Protein AF-A0A1V4GQB2-F1 (afdb_monomer)

Radius of gyration: 19.6 Å; Cα contacts (8 Å, |Δi|>4): 170; chains: 1; bounding box: 34×58×45 Å

Structure (mmCIF, N/CA/C/O backbone):
data_AF-A0A1V4GQB2-F1
#
_entry.id   AF-A0A1V4GQB2-F1
#
loop_
_atom_site.group_PDB
_atom_site.id
_atom_site.type_symbol
_atom_site.label_atom_id
_atom_site.label_alt_id
_atom_site.label_comp_id
_atom_site.label_asym_id
_atom_site.label_entity_id
_atom_site.label_seq_id
_atom_site.pdbx_PDB_ins_code
_atom_site.Cartn_x
_atom_site.Cartn_y
_atom_site.Cartn_z
_atom_site.occupancy
_atom_site.B_iso_or_equiv
_atom_site.auth_seq_id
_atom_site.auth_comp_id
_atom_site.auth_asym_id
_atom_site.auth_atom_id
_atom_site.pdbx_PDB_model_num
ATOM 1 N N . MET A 1 1 ? 8.435 47.657 13.147 1.00 43.53 1 MET A N 1
ATOM 2 C CA . MET A 1 1 ? 8.747 46.385 13.844 1.00 43.53 1 MET A CA 1
ATOM 3 C C . MET A 1 1 ? 7.958 45.162 13.331 1.00 43.53 1 MET A C 1
ATOM 5 O O . MET A 1 1 ? 8.029 44.121 13.961 1.00 43.53 1 MET A O 1
ATOM 9 N N . LEU A 1 2 ? 7.296 45.207 12.161 1.00 35.78 2 LEU A N 1
ATOM 10 C CA . LEU A 1 2 ? 6.471 44.086 11.660 1.00 35.78 2 LEU A CA 1
ATOM 11 C C . LEU A 1 2 ? 7.237 43.000 10.863 1.00 35.78 2 LEU A C 1
ATOM 13 O O . LEU A 1 2 ? 6.749 41.889 10.704 1.00 35.78 2 LEU A O 1
ATOM 17 N N . LYS A 1 3 ? 8.445 43.294 10.356 1.00 38.69 3 LYS A N 1
ATOM 18 C CA . LYS A 1 3 ? 9.164 42.398 9.423 1.00 38.69 3 LYS A CA 1
ATOM 19 C C . LYS A 1 3 ? 9.862 41.196 10.076 1.00 38.69 3 LYS A C 1
ATOM 21 O O . LYS A 1 3 ? 10.126 40.220 9.389 1.00 38.69 3 LYS A O 1
ATOM 26 N N . LYS A 1 4 ? 10.155 41.238 11.383 1.00 40.31 4 LYS A N 1
ATOM 27 C CA . LYS A 1 4 ? 10.858 40.136 12.072 1.00 40.31 4 LYS A CA 1
ATOM 28 C C . LYS A 1 4 ? 9.946 38.962 12.448 1.00 40.31 4 LYS A C 1
ATOM 30 O O . LYS A 1 4 ? 10.443 37.851 12.549 1.00 40.31 4 LYS A O 1
ATOM 35 N N . VAL A 1 5 ? 8.637 39.181 12.599 1.00 45.09 5 VAL A N 1
ATOM 36 C CA . VAL A 1 5 ? 7.693 38.115 12.987 1.00 45.09 5 VAL A CA 1
ATOM 37 C C . VAL A 1 5 ? 7.394 37.173 11.814 1.00 45.09 5 VAL A C 1
ATOM 39 O O . VAL A 1 5 ? 7.344 35.963 12.004 1.00 45.09 5 VAL A O 1
ATOM 42 N N . MET A 1 6 ? 7.300 37.687 10.580 1.00 42.22 6 MET A N 1
ATOM 43 C CA . MET A 1 6 ? 7.049 36.828 9.411 1.00 42.22 6 MET A CA 1
ATOM 44 C C . MET A 1 6 ? 8.233 35.922 9.046 1.00 42.22 6 MET A C 1
ATOM 46 O O . MET A 1 6 ? 8.019 34.835 8.526 1.00 42.22 6 MET A O 1
ATOM 50 N N . ALA A 1 7 ? 9.468 36.319 9.370 1.00 44.16 7 ALA A N 1
ATOM 51 C CA . ALA A 1 7 ? 10.657 35.517 9.072 1.00 44.16 7 ALA A CA 1
ATOM 52 C C . ALA A 1 7 ? 10.785 34.257 9.951 1.00 44.16 7 ALA A C 1
ATOM 54 O O . ALA A 1 7 ? 11.453 33.302 9.563 1.00 44.16 7 ALA A O 1
ATOM 55 N N . VAL A 1 8 ? 10.142 34.232 11.125 1.00 42.91 8 VAL A N 1
ATOM 56 C CA . VAL A 1 8 ? 10.174 33.062 12.017 1.00 42.91 8 VAL A CA 1
ATOM 57 C C . VAL A 1 8 ? 9.231 31.963 11.514 1.00 42.91 8 VAL A C 1
ATOM 59 O O . VAL A 1 8 ? 9.573 30.787 11.613 1.00 42.91 8 VAL A O 1
ATOM 62 N N . MET A 1 9 ? 8.113 32.325 10.871 1.00 43.38 9 MET A N 1
ATOM 63 C CA . MET A 1 9 ? 7.139 31.361 10.329 1.00 43.38 9 MET A CA 1
ATOM 64 C C . MET A 1 9 ? 7.624 30.599 9.084 1.00 43.38 9 MET A C 1
ATOM 66 O O . MET A 1 9 ? 7.002 29.615 8.701 1.00 43.38 9 MET A O 1
ATOM 70 N N . THR A 1 10 ? 8.729 31.013 8.458 1.00 43.78 10 THR A N 1
ATOM 71 C CA . THR A 1 10 ? 9.266 30.378 7.239 1.00 43.78 10 THR A CA 1
ATOM 72 C C . THR A 1 10 ? 10.503 29.519 7.490 1.00 43.78 10 THR A C 1
ATOM 74 O O . THR A 1 10 ? 11.128 29.048 6.543 1.00 43.78 10 THR A O 1
ATOM 77 N N . THR A 1 11 ? 10.895 29.315 8.750 1.00 43.78 11 THR A N 1
ATOM 78 C CA . THR A 1 11 ? 11.954 28.352 9.072 1.00 43.78 11 THR A CA 1
ATOM 79 C C . THR A 1 11 ? 11.366 26.935 9.122 1.00 43.78 11 THR A C 1
ATOM 81 O O . THR A 1 11 ? 10.282 26.758 9.677 1.00 43.78 11 THR A O 1
ATOM 84 N N . PRO A 1 12 ? 12.051 25.902 8.592 1.00 48.00 12 PRO A N 1
ATOM 85 C CA . PRO A 1 12 ? 11.554 24.517 8.607 1.00 48.00 12 PRO A CA 1
ATOM 86 C C . PRO A 1 12 ? 11.191 24.011 10.012 1.00 48.00 12 PRO A C 1
ATOM 88 O O . PRO A 1 12 ? 10.303 23.181 10.174 1.00 48.00 12 PRO A O 1
ATOM 91 N N . ILE A 1 13 ? 11.842 24.572 11.035 1.00 46.25 13 ILE A N 1
ATOM 92 C CA . ILE A 1 13 ? 11.607 24.279 12.451 1.00 46.25 13 ILE A CA 1
ATOM 93 C C . ILE A 1 13 ? 10.208 24.749 12.890 1.00 46.25 13 ILE A C 1
ATOM 95 O O . ILE A 1 13 ? 9.542 24.054 13.651 1.00 46.25 13 ILE A O 1
ATOM 99 N N . ALA A 1 14 ? 9.716 25.879 12.367 1.00 44.22 14 ALA A N 1
ATOM 100 C CA . ALA A 1 14 ? 8.366 26.364 12.648 1.00 44.22 14 ALA A CA 1
ATOM 101 C C . ALA A 1 14 ? 7.285 25.547 11.917 1.00 44.22 14 ALA A C 1
ATOM 103 O O . ALA A 1 14 ? 6.220 25.326 12.480 1.00 44.22 14 ALA A O 1
ATOM 104 N N . LEU A 1 15 ? 7.559 25.033 10.711 1.00 45.44 15 LEU A N 1
ATOM 105 C CA . LEU A 1 15 ? 6.651 24.107 10.013 1.00 45.44 15 LEU A CA 1
ATOM 106 C C . LEU A 1 15 ? 6.540 22.750 10.729 1.00 45.44 15 LEU A C 1
ATOM 108 O O . LEU A 1 15 ? 5.438 22.215 10.841 1.00 45.44 15 LEU A O 1
ATOM 112 N N . GLY A 1 16 ? 7.648 22.234 11.273 1.00 44.25 16 GLY A N 1
ATOM 113 C CA . GLY A 1 16 ? 7.641 21.037 12.122 1.00 44.25 16 GLY A CA 1
ATOM 114 C C . GLY A 1 16 ? 6.899 21.251 13.447 1.00 44.25 16 GLY A C 1
ATOM 115 O O . GLY A 1 16 ? 6.080 20.426 13.837 1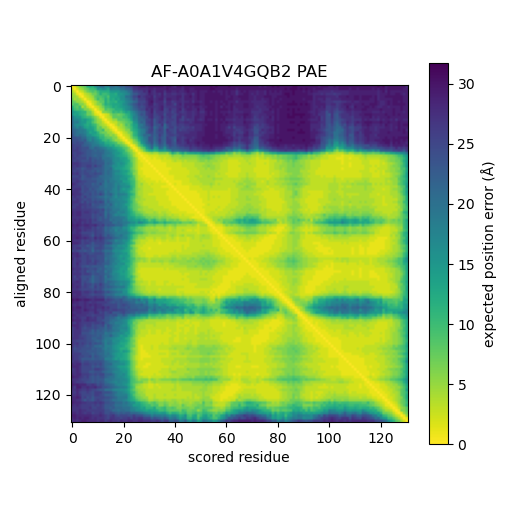.00 44.25 16 GLY A O 1
ATOM 116 N N . ALA A 1 17 ? 7.096 22.403 14.098 1.00 42.97 17 ALA A N 1
ATOM 117 C CA . ALA A 1 17 ? 6.392 22.743 15.337 1.00 42.97 17 ALA A CA 1
ATOM 118 C C . ALA A 1 17 ? 4.890 23.018 15.125 1.00 42.97 17 ALA A C 1
ATOM 120 O O . ALA A 1 17 ? 4.078 22.739 16.005 1.00 42.97 17 ALA A O 1
ATOM 121 N N . ILE A 1 18 ? 4.486 23.519 13.951 1.00 43.94 18 ILE A N 1
ATOM 122 C CA . ILE A 1 18 ? 3.066 23.630 13.595 1.00 43.94 18 ILE A CA 1
ATOM 123 C C . ILE A 1 18 ? 2.451 22.230 13.471 1.00 43.94 18 ILE A C 1
ATOM 125 O O . ILE A 1 18 ? 1.361 22.021 13.993 1.00 43.94 18 ILE A O 1
ATOM 129 N N . GLN A 1 19 ? 3.145 21.238 12.900 1.00 43.84 19 GLN A N 1
ATOM 130 C CA . GLN A 1 19 ? 2.629 19.861 12.892 1.00 43.84 19 GLN A CA 1
ATOM 131 C C . GLN A 1 19 ? 2.392 19.307 14.308 1.00 43.84 19 GLN A C 1
ATOM 133 O O . GLN A 1 19 ? 1.410 18.595 14.499 1.00 43.84 19 GLN A O 1
ATOM 138 N N . GLU A 1 20 ? 3.205 19.687 15.302 1.00 43.12 20 GLU A N 1
ATOM 139 C CA . GLU A 1 20 ? 3.037 19.270 16.705 1.00 43.12 20 GLU A CA 1
ATOM 140 C C . GLU A 1 20 ? 1.890 19.986 17.451 1.00 43.12 20 GLU A C 1
ATOM 142 O O . GLU A 1 20 ? 1.229 19.382 18.295 1.00 43.12 20 GLU A O 1
ATOM 147 N N . ILE A 1 21 ? 1.564 21.236 17.106 1.00 43.78 21 ILE A N 1
ATOM 148 C CA . ILE A 1 21 ? 0.442 21.980 17.722 1.00 43.78 21 ILE A CA 1
ATOM 149 C C . ILE A 1 21 ? -0.923 21.555 17.132 1.00 43.78 21 ILE A C 1
ATOM 151 O O . ILE A 1 21 ? -1.963 21.722 17.771 1.00 43.78 21 ILE A O 1
ATOM 155 N N . PHE A 1 22 ? -0.940 20.935 15.947 1.00 42.44 22 PHE A N 1
ATOM 156 C CA . PHE A 1 22 ? -2.146 20.371 15.326 1.00 42.44 22 PHE A CA 1
ATOM 157 C C . PHE A 1 22 ?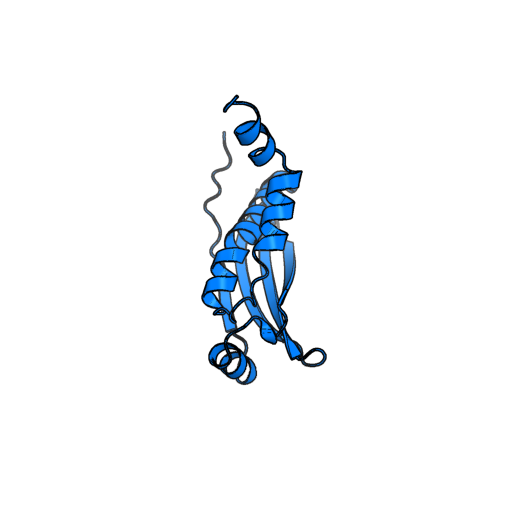 -2.546 18.978 15.858 1.00 42.44 22 PHE A C 1
ATOM 159 O O . PHE A 1 22 ? -3.558 18.441 15.413 1.00 42.44 22 PHE A O 1
ATOM 166 N N . PHE A 1 23 ? -1.845 18.412 16.852 1.00 42.91 23 PHE A N 1
ATOM 167 C CA . PHE A 1 23 ? -2.299 17.230 17.611 1.00 42.91 23 PHE A CA 1
ATOM 168 C C . PHE A 1 23 ? -3.382 17.580 18.654 1.00 42.91 23 PHE A C 1
ATOM 170 O O . PHE A 1 23 ? -3.391 17.065 19.771 1.00 42.91 23 PHE A O 1
ATOM 177 N N . LYS A 1 24 ? -4.349 18.427 18.273 1.00 43.56 24 LYS A N 1
ATOM 178 C CA . LYS A 1 24 ? -5.722 18.258 18.766 1.00 43.56 24 LYS A CA 1
ATOM 179 C C . LYS A 1 24 ? -6.113 16.828 18.417 1.00 43.56 24 LYS A C 1
ATOM 181 O O . LYS A 1 24 ? -5.855 16.432 17.284 1.00 43.56 24 LYS A O 1
ATOM 186 N N . GLU A 1 25 ? -6.650 16.087 19.384 1.00 49.31 25 GLU A N 1
ATOM 187 C CA . GLU A 1 25 ? -7.253 14.755 19.232 1.00 49.31 25 GLU A CA 1
ATOM 188 C C . GLU A 1 25 ? -7.709 14.539 17.785 1.00 49.31 25 GLU A C 1
ATOM 190 O O . GLU A 1 25 ? -8.712 15.111 17.361 1.00 49.31 25 GLU A O 1
ATOM 195 N N . LYS A 1 26 ? -6.888 13.852 16.975 1.00 64.25 26 LYS A N 1
ATOM 196 C CA . LYS A 1 26 ? -7.204 13.683 15.557 1.00 64.25 26 LYS A CA 1
ATOM 197 C C . LYS A 1 26 ? -8.438 12.806 15.524 1.00 64.25 26 LYS A C 1
ATOM 199 O O . LYS A 1 26 ? -8.347 11.629 15.870 1.00 64.25 26 LYS A O 1
ATOM 204 N N . GLU A 1 27 ? -9.573 13.404 15.179 1.00 82.50 27 GLU A N 1
ATOM 205 C CA . GLU A 1 27 ? -10.791 12.649 14.939 1.00 82.50 27 GLU A CA 1
ATOM 206 C C . GLU A 1 27 ? -10.460 11.513 13.963 1.00 82.50 27 GLU A C 1
ATOM 208 O O . GLU A 1 27 ? -9.695 11.733 13.013 1.00 82.50 27 GLU A O 1
ATOM 213 N N . PRO A 1 28 ? -10.965 10.294 14.209 1.00 88.12 28 PRO A N 1
ATOM 214 C CA . PRO A 1 28 ? -10.712 9.182 13.315 1.00 88.12 28 PRO A CA 1
ATOM 215 C C . PRO A 1 28 ? -11.136 9.541 11.889 1.00 88.12 28 PRO A C 1
ATOM 217 O O . PRO A 1 28 ? -12.235 10.050 11.670 1.00 88.12 28 PRO A O 1
ATOM 220 N N . VAL A 1 29 ? -10.262 9.283 10.920 1.00 90.75 29 VAL A N 1
ATOM 221 C CA . VAL A 1 29 ? -10.478 9.629 9.509 1.00 90.75 29 VAL A CA 1
ATOM 222 C C . VAL A 1 29 ? -10.891 8.404 8.703 1.00 90.75 29 VAL A C 1
ATOM 224 O O . VAL A 1 29 ? -10.691 7.266 9.134 1.00 90.75 29 VAL A O 1
ATOM 227 N N . SER A 1 30 ? -11.487 8.619 7.532 1.00 92.06 30 SER A N 1
ATOM 228 C CA . SER A 1 30 ? -11.831 7.506 6.653 1.00 92.06 30 SER A CA 1
ATOM 229 C C . SER A 1 30 ? -10.596 6.893 5.989 1.00 92.06 30 SER A C 1
ATOM 231 O O . SER A 1 30 ? -9.561 7.549 5.824 1.00 92.06 30 SER A O 1
ATOM 233 N N . ILE A 1 31 ? -10.709 5.636 5.558 1.00 89.06 31 ILE A N 1
ATOM 234 C CA . ILE A 1 31 ? -9.681 4.978 4.735 1.00 89.06 31 ILE A CA 1
ATOM 235 C C . ILE A 1 31 ? -9.455 5.748 3.433 1.00 89.06 31 ILE A C 1
ATOM 237 O O . ILE A 1 31 ? -8.311 5.897 3.016 1.00 89.06 31 ILE A O 1
ATOM 241 N N . GLU A 1 32 ? -10.519 6.272 2.822 1.00 89.00 32 GLU A N 1
ATOM 242 C CA . GLU A 1 32 ? -10.428 7.090 1.607 1.00 89.00 32 GLU A CA 1
ATOM 243 C C . GLU A 1 32 ? -9.523 8.307 1.823 1.00 89.00 32 GLU A C 1
ATOM 245 O O . GLU A 1 32 ? -8.584 8.521 1.062 1.00 89.00 32 GLU A O 1
ATOM 250 N N . TYR A 1 33 ? -9.709 9.032 2.932 1.00 88.81 33 TYR A N 1
ATOM 251 C CA . TYR A 1 33 ? -8.844 10.160 3.272 1.00 88.81 33 TYR A CA 1
ATOM 252 C C . TYR A 1 33 ? -7.383 9.727 3.454 1.00 88.81 33 TYR A C 1
ATOM 254 O O . TYR A 1 33 ? -6.459 10.425 3.035 1.00 88.81 33 TYR A O 1
ATOM 262 N N . ILE A 1 34 ? -7.140 8.573 4.078 1.00 88.12 34 ILE A N 1
ATOM 263 C CA . ILE A 1 34 ? -5.779 8.053 4.247 1.00 88.12 34 ILE A CA 1
ATOM 264 C C . ILE A 1 34 ? -5.150 7.717 2.891 1.00 88.12 34 ILE A C 1
ATOM 266 O O . ILE A 1 34 ? -3.983 8.046 2.678 1.00 88.12 34 ILE A O 1
ATOM 270 N N . LEU A 1 35 ? -5.906 7.096 1.984 1.00 87.25 35 LEU A N 1
ATOM 271 C CA . LEU A 1 35 ? -5.447 6.768 0.635 1.00 87.25 35 LEU A CA 1
ATOM 272 C C . LEU A 1 35 ? -5.081 8.022 -0.160 1.00 87.25 35 LEU A C 1
ATOM 274 O O . LEU A 1 35 ? -3.987 8.069 -0.723 1.00 87.25 35 LEU A O 1
ATOM 278 N N . ASP A 1 36 ? -5.913 9.063 -0.114 1.00 87.62 36 ASP A N 1
ATOM 279 C CA . ASP A 1 36 ? -5.630 10.350 -0.764 1.00 87.62 36 ASP A CA 1
ATOM 280 C C . ASP A 1 36 ? -4.311 10.965 -0.272 1.00 87.62 36 ASP A C 1
ATOM 282 O O . ASP A 1 36 ? -3.556 11.560 -1.040 1.00 87.62 36 ASP A O 1
ATOM 286 N N . ASN A 1 37 ? -3.993 10.781 1.012 1.00 86.00 37 ASN A N 1
ATOM 287 C CA . ASN A 1 37 ? -2.756 11.279 1.611 1.00 86.00 37 ASN A CA 1
ATOM 288 C C . ASN A 1 37 ? -1.533 10.384 1.343 1.00 86.00 37 ASN A C 1
ATOM 290 O O . ASN A 1 37 ? -0.408 10.844 1.526 1.00 86.00 37 ASN A O 1
ATOM 294 N N . ILE A 1 38 ? -1.723 9.123 0.943 1.00 85.94 38 ILE A N 1
ATOM 295 C CA . ILE A 1 38 ? -0.637 8.189 0.598 1.00 85.94 38 ILE A CA 1
ATOM 296 C C . ILE A 1 38 ? -0.337 8.213 -0.905 1.00 85.94 38 ILE A C 1
ATOM 298 O O . ILE A 1 38 ? 0.807 7.974 -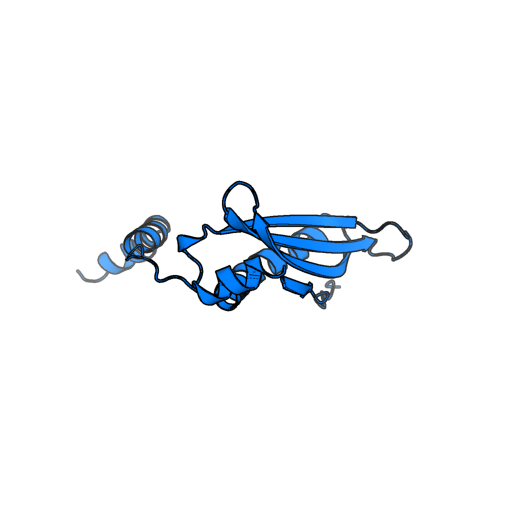1.287 1.00 85.94 38 ILE A O 1
ATOM 302 N N . SER A 1 39 ? -1.309 8.544 -1.760 1.00 83.94 39 SER A N 1
ATOM 303 C CA . SER A 1 39 ? -1.122 8.586 -3.220 1.00 83.94 39 SER A CA 1
ATOM 304 C C . SER A 1 39 ? 0.141 9.347 -3.662 1.00 83.94 39 SER A C 1
ATOM 306 O O . SER A 1 39 ? 0.889 8.798 -4.470 1.00 83.94 39 SER A O 1
ATOM 308 N N . PRO A 1 40 ? 0.478 10.534 -3.108 1.00 85.88 40 PRO A N 1
ATOM 309 C CA . PRO A 1 40 ? 1.703 11.239 -3.492 1.00 85.88 40 PRO A CA 1
ATOM 310 C C . PRO A 1 40 ? 2.998 10.496 -3.123 1.00 85.88 40 PRO A C 1
ATOM 312 O O . PRO A 1 40 ? 3.999 10.618 -3.831 1.00 85.88 40 PRO A O 1
ATOM 315 N N . ASP A 1 41 ? 2.997 9.734 -2.023 1.00 86.50 41 ASP A N 1
ATOM 316 C CA . ASP A 1 41 ? 4.144 8.916 -1.609 1.00 86.50 41 ASP A CA 1
ATOM 317 C C . ASP A 1 41 ? 4.354 7.753 -2.594 1.00 86.50 41 ASP A C 1
ATOM 319 O O . ASP A 1 41 ? 5.489 7.482 -2.995 1.00 86.50 41 ASP A O 1
ATOM 323 N N . ILE A 1 42 ? 3.258 7.122 -3.036 1.00 86.50 42 ILE A N 1
ATOM 324 C CA . ILE A 1 42 ? 3.269 6.055 -4.048 1.00 86.50 42 ILE A CA 1
ATOM 325 C C . ILE A 1 42 ? 3.785 6.598 -5.386 1.00 86.50 42 ILE A C 1
ATOM 327 O O . ILE A 1 42 ? 4.712 6.031 -5.967 1.00 86.50 42 ILE A O 1
ATOM 331 N N . ASP A 1 43 ? 3.243 7.724 -5.857 1.00 86.25 43 ASP A N 1
ATOM 332 C CA . ASP A 1 43 ? 3.660 8.353 -7.117 1.00 86.25 43 ASP A CA 1
ATOM 333 C C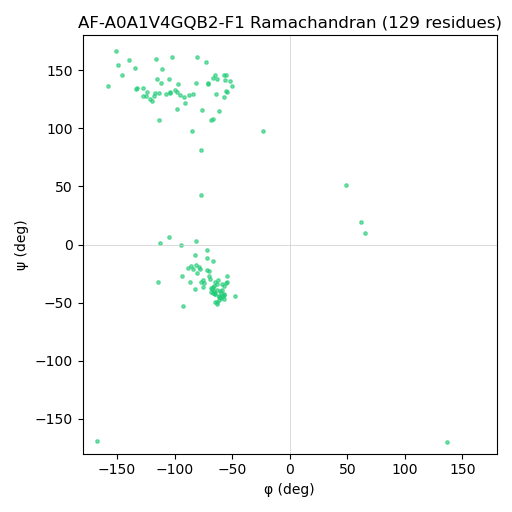 . ASP A 1 43 ? 5.157 8.677 -7.113 1.00 86.25 43 ASP A C 1
ATOM 335 O O . ASP A 1 43 ? 5.877 8.403 -8.079 1.00 86.25 43 ASP A O 1
ATOM 339 N N . LYS A 1 44 ? 5.653 9.215 -5.994 1.00 87.31 44 LYS A N 1
ATOM 340 C CA . LYS A 1 44 ? 7.074 9.507 -5.816 1.00 87.31 44 LYS A CA 1
ATOM 341 C C . LYS A 1 44 ? 7.929 8.244 -5.899 1.00 87.31 44 LYS A C 1
ATOM 343 O O . LYS A 1 44 ? 8.967 8.269 -6.557 1.00 87.31 44 LYS A O 1
ATOM 348 N N . GLU A 1 45 ? 7.518 7.149 -5.264 1.00 87.69 45 GLU A N 1
ATOM 349 C CA . GLU A 1 45 ? 8.242 5.873 -5.305 1.00 87.69 45 GLU A CA 1
ATOM 350 C C . GLU A 1 45 ? 8.315 5.296 -6.729 1.00 87.69 45 GLU A C 1
ATOM 352 O O . GLU A 1 45 ? 9.371 4.807 -7.153 1.00 87.69 45 GLU A O 1
ATOM 357 N N . ILE A 1 46 ? 7.229 5.417 -7.499 1.00 86.69 46 ILE A N 1
ATOM 358 C CA . ILE A 1 46 ? 7.186 5.005 -8.907 1.00 86.69 46 ILE A CA 1
ATOM 359 C C . ILE A 1 46 ? 8.165 5.845 -9.735 1.00 86.69 46 ILE A C 1
ATOM 361 O O . ILE A 1 46 ? 9.009 5.284 -10.437 1.00 86.69 46 ILE A O 1
ATOM 365 N N . ILE A 1 47 ? 8.099 7.175 -9.633 1.00 87.25 47 ILE A N 1
ATOM 366 C CA . ILE A 1 47 ? 8.967 8.099 -10.385 1.00 87.25 47 ILE A CA 1
ATOM 367 C C . ILE A 1 47 ? 10.445 7.867 -10.046 1.00 87.25 47 ILE A C 1
ATOM 369 O O . ILE A 1 47 ? 11.288 7.779 -10.947 1.00 87.25 47 ILE A O 1
ATOM 373 N N . ASP A 1 48 ? 10.763 7.720 -8.759 1.00 87.00 48 ASP A N 1
ATOM 374 C CA . ASP A 1 48 ? 12.116 7.435 -8.285 1.00 87.00 48 ASP A CA 1
ATOM 375 C C . ASP A 1 48 ? 12.638 6.117 -8.859 1.00 87.00 48 ASP A C 1
ATOM 377 O O . ASP A 1 48 ? 13.801 6.028 -9.262 1.00 87.00 48 ASP A O 1
ATOM 381 N N . THR A 1 49 ? 11.789 5.092 -8.906 1.00 86.56 49 THR A N 1
ATOM 382 C CA . THR A 1 49 ? 12.151 3.784 -9.455 1.00 86.56 49 THR A CA 1
ATOM 383 C C . THR A 1 49 ? 12.441 3.869 -10.944 1.00 86.56 49 THR A C 1
ATOM 385 O O . THR A 1 49 ? 13.488 3.393 -11.389 1.00 86.56 49 THR A O 1
ATOM 388 N N . VAL A 1 50 ? 11.539 4.487 -11.706 1.00 85.31 50 VAL A N 1
ATOM 389 C CA . VAL A 1 50 ? 11.678 4.653 -13.157 1.00 85.31 50 VAL A CA 1
ATOM 390 C C . VAL A 1 50 ? 12.966 5.403 -13.491 1.00 85.31 50 VAL A C 1
ATOM 392 O O . VAL A 1 50 ? 13.725 4.963 -14.354 1.00 85.31 50 VAL A O 1
ATOM 395 N N . SER A 1 51 ? 13.257 6.474 -12.749 1.00 82.44 51 SER A N 1
ATOM 396 C CA . SER A 1 51 ? 14.443 7.312 -12.957 1.00 82.44 51 SER A CA 1
ATOM 397 C C . SER A 1 51 ? 15.752 6.599 -12.608 1.00 82.44 51 SER A C 1
ATOM 399 O O . SER A 1 51 ? 16.760 6.804 -13.277 1.00 82.44 51 SER A O 1
ATOM 401 N N . LYS A 1 52 ? 15.764 5.766 -11.559 1.00 84.81 52 LYS A N 1
ATOM 402 C CA . LYS A 1 52 ? 16.988 5.105 -11.067 1.00 84.81 52 LYS A CA 1
ATOM 403 C C . LYS A 1 52 ? 17.304 3.794 -11.780 1.00 84.81 52 LYS A C 1
ATOM 405 O O . LYS A 1 52 ? 18.472 3.423 -11.852 1.00 84.81 52 LYS A O 1
ATOM 410 N N . LYS A 1 53 ? 16.282 3.056 -12.221 1.00 80.19 53 LYS A N 1
ATOM 411 C CA . LYS A 1 53 ? 16.431 1.670 -12.694 1.00 80.19 53 LYS A CA 1
ATOM 412 C C . LYS A 1 53 ? 16.166 1.482 -14.187 1.00 80.19 53 LYS A C 1
ATOM 414 O O . LYS A 1 53 ? 16.243 0.351 -14.646 1.00 80.19 53 LYS A O 1
ATOM 419 N N . GLU A 1 54 ? 15.850 2.552 -14.923 1.00 79.12 54 GLU A N 1
ATOM 420 C CA . GLU A 1 54 ? 15.453 2.486 -16.338 1.00 79.12 54 GLU A CA 1
ATOM 421 C C . GLU A 1 54 ? 14.371 1.422 -16.585 1.00 79.12 54 GLU A C 1
ATOM 423 O O . GLU A 1 54 ? 14.496 0.549 -17.441 1.00 79.12 54 GLU A O 1
ATOM 428 N N . LEU A 1 55 ? 13.298 1.472 -15.799 1.00 85.62 55 LEU A N 1
ATOM 429 C CA . LEU A 1 55 ? 12.182 0.538 -15.916 1.00 85.62 55 LEU A CA 1
ATOM 430 C C . LEU A 1 55 ? 10.935 1.254 -16.430 1.00 85.62 55 LEU A C 1
ATOM 432 O O . LEU A 1 55 ? 10.728 2.435 -16.163 1.00 85.62 55 LEU A O 1
ATOM 436 N N . ASN A 1 56 ? 10.075 0.523 -17.131 1.00 86.44 56 ASN A N 1
ATOM 437 C CA . ASN A 1 56 ? 8.746 0.990 -17.497 1.00 86.44 56 ASN A CA 1
ATOM 438 C C . ASN A 1 56 ? 7.720 0.495 -16.469 1.00 86.44 56 ASN A C 1
ATOM 440 O O . ASN A 1 56 ? 7.670 -0.713 -16.206 1.00 86.44 56 ASN A O 1
ATOM 444 N N . PRO A 1 57 ? 6.882 1.389 -15.920 1.00 88.69 57 PRO A N 1
ATOM 445 C CA . PRO A 1 57 ? 5.791 0.995 -15.041 1.00 88.69 57 PRO A CA 1
ATOM 446 C C . PRO A 1 57 ? 4.748 0.161 -15.807 1.00 88.69 57 PRO A C 1
ATOM 448 O O . PRO A 1 57 ? 4.532 0.358 -17.005 1.00 88.69 57 PRO A O 1
ATOM 451 N N . ILE A 1 58 ? 4.138 -0.811 -15.126 1.00 89.25 58 ILE A N 1
ATOM 452 C CA . ILE A 1 58 ? 3.059 -1.664 -15.662 1.00 89.25 58 ILE A CA 1
ATOM 453 C C . ILE A 1 58 ? 1.748 -1.402 -14.914 1.00 89.25 58 ILE A C 1
ATOM 455 O O . ILE A 1 58 ? 0.672 -1.462 -15.505 1.00 89.25 58 ILE A O 1
ATOM 459 N N . GLY A 1 59 ? 1.843 -1.075 -13.628 1.00 89.62 59 GLY A N 1
ATOM 460 C CA . GLY A 1 59 ? 0.714 -0.890 -12.727 1.00 89.62 59 GLY A CA 1
ATOM 461 C C . GLY A 1 59 ? 1.000 -1.555 -11.390 1.00 89.62 59 GLY A C 1
ATOM 462 O O . GLY A 1 59 ? 2.119 -1.999 -11.132 1.00 89.62 59 GLY A O 1
ATOM 463 N N . GLY A 1 60 ? -0.015 -1.637 -10.548 1.00 92.69 60 GLY A N 1
ATOM 464 C CA . GLY A 1 60 ? 0.135 -2.143 -9.196 1.00 92.69 60 GLY A CA 1
ATOM 465 C C . GLY A 1 60 ? -1.191 -2.423 -8.521 1.00 92.69 60 GLY A C 1
ATOM 466 O O . GLY A 1 60 ? -2.253 -2.391 -9.146 1.00 92.69 60 GLY A O 1
ATOM 467 N N . GLU A 1 61 ? -1.118 -2.663 -7.226 1.00 94.88 61 GLU A N 1
ATOM 468 C CA . GLU A 1 61 ? -2.268 -2.852 -6.356 1.00 94.88 61 GLU A CA 1
ATOM 469 C C . GLU A 1 61 ? -1.980 -2.283 -4.968 1.00 94.88 61 GLU A C 1
ATOM 471 O O . GLU A 1 61 ? -0.847 -2.324 -4.493 1.00 94.88 61 GLU A O 1
ATOM 476 N N . ILE A 1 62 ? -3.017 -1.750 -4.330 1.00 94.75 62 ILE A N 1
ATOM 477 C CA . ILE A 1 62 ? -3.040 -1.397 -2.913 1.00 94.75 62 ILE A CA 1
ATOM 478 C C . ILE A 1 62 ? -3.928 -2.416 -2.215 1.00 94.75 62 ILE A C 1
ATOM 480 O O . ILE A 1 62 ? -5.068 -2.630 -2.631 1.00 94.75 62 ILE A O 1
ATOM 484 N N . ILE A 1 63 ? -3.424 -3.003 -1.139 1.00 95.81 63 ILE A N 1
ATOM 485 C CA . ILE A 1 63 ? -4.126 -3.959 -0.291 1.00 95.81 63 ILE A CA 1
ATOM 486 C C . ILE A 1 63 ? -4.232 -3.344 1.101 1.00 95.81 63 ILE A C 1
ATOM 488 O O . ILE A 1 63 ? -3.235 -2.926 1.689 1.00 95.81 63 ILE A O 1
ATOM 492 N N . ILE A 1 64 ? -5.446 -3.298 1.641 1.00 95.94 64 ILE A N 1
ATOM 493 C CA . ILE A 1 64 ? -5.720 -2.763 2.973 1.00 95.94 64 ILE A CA 1
ATOM 494 C C . ILE A 1 64 ? -6.357 -3.849 3.818 1.00 95.94 64 ILE A C 1
ATOM 496 O O . ILE A 1 64 ? -7.383 -4.422 3.442 1.00 95.94 64 ILE A O 1
ATOM 500 N N . TYR A 1 65 ? -5.767 -4.125 4.973 1.00 96.00 65 TYR A N 1
ATOM 501 C CA . TYR A 1 65 ? -6.240 -5.165 5.877 1.00 96.00 65 TYR A CA 1
ATOM 502 C C . TYR A 1 65 ? -5.911 -4.836 7.331 1.00 96.00 65 TYR A C 1
ATOM 504 O O . TYR A 1 65 ? -5.118 -3.946 7.623 1.00 96.00 65 TYR A O 1
ATOM 512 N N . ILE A 1 66 ? -6.531 -5.562 8.259 1.00 96.69 66 ILE A N 1
ATOM 513 C CA . ILE A 1 66 ? -6.205 -5.469 9.684 1.00 96.69 66 ILE A CA 1
ATOM 514 C C . ILE A 1 66 ? -5.140 -6.506 10.015 1.00 96.69 66 ILE A C 1
ATOM 516 O O . ILE A 1 66 ? -5.326 -7.698 9.757 1.00 96.69 66 ILE A O 1
ATOM 520 N N . ASP A 1 67 ? -4.044 -6.065 10.624 1.00 95.62 67 ASP A N 1
ATOM 521 C CA . ASP A 1 67 ? -3.043 -6.971 11.162 1.00 95.62 67 ASP A CA 1
ATOM 522 C C . ASP A 1 67 ? -3.639 -7.804 12.303 1.00 95.62 67 ASP A C 1
ATOM 524 O O . ASP A 1 67 ? -4.251 -7.301 13.251 1.00 95.62 67 ASP A O 1
ATOM 528 N N . ASN A 1 68 ? -3.454 -9.119 12.228 1.00 92.50 68 ASN A N 1
ATOM 529 C CA . ASN A 1 68 ? -4.066 -10.030 13.187 1.00 92.50 68 ASN A CA 1
ATOM 530 C C . ASN A 1 68 ? -3.455 -9.932 14.590 1.00 92.50 68 ASN A C 1
ATOM 532 O O . ASN A 1 68 ? -4.137 -10.303 15.553 1.00 92.50 68 ASN A O 1
ATOM 536 N N . HIS A 1 69 ? -2.223 -9.444 14.723 1.00 93.56 69 HIS A N 1
ATOM 537 C CA . HIS A 1 69 ? -1.510 -9.345 15.991 1.00 93.56 69 HIS A CA 1
ATOM 538 C C . HIS A 1 69 ? -1.720 -7.985 16.648 1.00 93.56 69 HIS A C 1
ATOM 540 O O . HIS A 1 69 ? -2.143 -7.935 17.802 1.00 93.56 69 HIS A O 1
ATOM 546 N N . THR A 1 70 ? -1.458 -6.896 15.927 1.00 95.06 70 THR A N 1
ATOM 547 C CA . THR A 1 70 ? -1.539 -5.538 16.483 1.00 95.06 70 THR A CA 1
ATOM 548 C C . THR A 1 70 ? -2.951 -4.974 16.456 1.00 95.06 70 THR A C 1
ATOM 550 O O . THR A 1 70 ? -3.259 -4.090 17.246 1.00 95.06 70 THR A O 1
ATOM 553 N N . LYS A 1 71 ? -3.823 -5.520 15.596 1.00 94.69 71 LYS A N 1
ATOM 554 C CA . LYS A 1 71 ? -5.164 -4.990 15.302 1.00 94.69 71 LYS A CA 1
ATOM 555 C C . LYS A 1 71 ? -5.153 -3.630 14.608 1.00 94.69 71 LYS A C 1
ATOM 557 O O . LYS A 1 71 ? -6.226 -3.059 14.430 1.00 94.69 71 LYS A O 1
ATOM 562 N N . ASP A 1 72 ? -3.988 -3.164 14.172 1.00 94.81 72 ASP A N 1
ATOM 563 C CA . ASP A 1 72 ? -3.832 -1.953 13.374 1.00 94.81 72 ASP A CA 1
ATOM 564 C C . ASP A 1 72 ? -4.147 -2.220 11.903 1.00 94.81 72 ASP A C 1
ATOM 566 O O . ASP A 1 72 ? -4.148 -3.363 11.441 1.00 94.81 72 ASP A O 1
ATOM 570 N N . VAL A 1 73 ? -4.407 -1.155 11.152 1.00 94.94 73 VAL A N 1
ATOM 571 C CA . VAL A 1 73 ? -4.636 -1.243 9.711 1.00 94.94 73 VAL A CA 1
ATOM 572 C C . VAL A 1 73 ? -3.302 -1.162 8.982 1.00 94.94 73 VAL A C 1
ATOM 574 O O . VAL A 1 73 ? -2.504 -0.251 9.202 1.00 94.94 73 VAL A O 1
ATOM 577 N N . ILE A 1 74 ? -3.069 -2.117 8.093 1.00 96.19 74 ILE A N 1
ATOM 578 C CA . ILE A 1 74 ? -1.933 -2.149 7.184 1.00 96.19 74 ILE A CA 1
ATOM 579 C C . ILE A 1 74 ? -2.425 -1.752 5.800 1.00 96.19 74 ILE A C 1
ATOM 581 O O . ILE A 1 74 ? -3.419 -2.282 5.309 1.00 96.19 74 ILE A O 1
ATOM 585 N N . ILE A 1 75 ? -1.709 -0.815 5.190 1.00 94.94 75 ILE A N 1
ATOM 586 C CA . ILE A 1 75 ? -1.865 -0.408 3.798 1.00 94.94 75 ILE A CA 1
ATOM 587 C C . ILE A 1 75 ? -0.579 -0.827 3.101 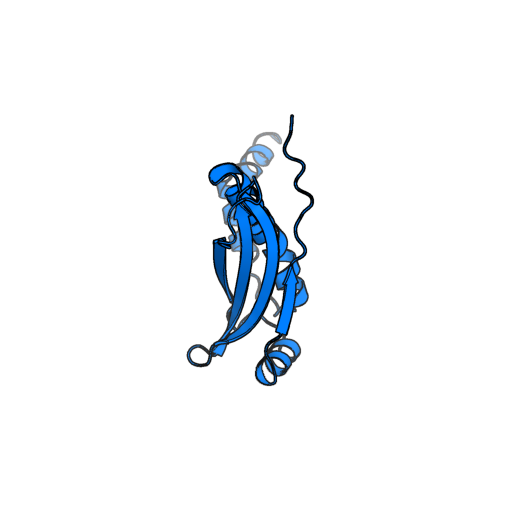1.00 94.94 75 ILE A C 1
ATOM 589 O O . ILE A 1 75 ? 0.473 -0.237 3.348 1.00 94.94 75 ILE A O 1
ATOM 593 N N . GLU A 1 76 ? -0.650 -1.867 2.284 1.00 95.44 76 GLU A N 1
ATOM 594 C CA . GLU A 1 76 ? 0.461 -2.343 1.461 1.00 95.44 76 GLU A CA 1
ATOM 595 C C . GLU A 1 76 ? 0.211 -1.938 0.017 1.00 95.44 76 GLU A C 1
ATOM 597 O O . GLU A 1 76 ? -0.930 -1.949 -0.443 1.00 95.44 76 GLU A O 1
ATOM 602 N N . TRP A 1 77 ? 1.263 -1.572 -0.701 1.00 94.19 77 TRP A N 1
ATOM 603 C CA . TRP A 1 77 ? 1.183 -1.366 -2.134 1.00 94.19 77 TRP A CA 1
ATOM 604 C C . TRP A 1 77 ? 2.327 -2.069 -2.835 1.00 94.19 77 TRP A C 1
ATOM 606 O O . TRP A 1 77 ? 3.493 -1.991 -2.440 1.00 94.19 77 TRP A O 1
ATOM 616 N N . ASP A 1 78 ? 1.946 -2.743 -3.905 1.00 94.12 78 ASP A N 1
ATOM 617 C CA . ASP A 1 78 ? 2.830 -3.444 -4.805 1.00 94.12 78 ASP A CA 1
ATOM 618 C C . ASP A 1 78 ? 2.782 -2.750 -6.156 1.00 94.12 78 ASP A C 1
ATOM 620 O O . ASP A 1 78 ? 1.709 -2.505 -6.705 1.00 94.12 78 ASP A O 1
ATOM 624 N N . PHE A 1 79 ? 3.949 -2.449 -6.711 1.00 93.19 79 PHE A N 1
ATOM 625 C CA . PHE A 1 79 ? 4.061 -1.856 -8.030 1.00 93.19 79 PHE A CA 1
ATOM 626 C C . PHE A 1 79 ? 5.020 -2.652 -8.909 1.00 93.19 79 PHE A C 1
ATOM 628 O O . PHE A 1 79 ? 6.112 -3.056 -8.497 1.00 93.19 79 PHE A O 1
ATOM 635 N N . TYR A 1 80 ? 4.588 -2.890 -10.141 1.00 92.06 80 TYR A N 1
ATOM 636 C CA . TYR A 1 80 ? 5.217 -3.796 -11.083 1.00 92.06 80 TYR A CA 1
ATOM 637 C C . TYR A 1 80 ? 5.822 -3.028 -12.252 1.00 92.06 80 TYR A C 1
ATOM 639 O O . TYR A 1 80 ? 5.224 -2.104 -12.813 1.00 92.06 80 TYR A O 1
ATOM 647 N N . PHE A 1 81 ? 7.013 -3.456 -12.653 1.00 90.56 81 PHE A N 1
ATOM 648 C CA . PHE A 1 81 ? 7.790 -2.831 -13.708 1.00 90.56 81 PHE A CA 1
ATOM 649 C C . PHE A 1 81 ? 8.368 -3.873 -14.666 1.00 90.56 81 PHE A C 1
ATOM 651 O O . PHE A 1 81 ? 8.675 -4.999 -14.270 1.00 90.56 81 PHE A O 1
ATOM 658 N N . LYS A 1 82 ? 8.577 -3.470 -15.920 1.00 89.12 82 LYS A N 1
ATOM 659 C CA . LYS A 1 82 ? 9.348 -4.218 -16.926 1.00 89.12 82 LYS A CA 1
ATOM 660 C C . LYS A 1 82 ? 10.583 -3.430 -17.328 1.00 89.12 82 LYS A C 1
ATOM 662 O O . LYS A 1 82 ? 10.610 -2.209 -17.191 1.00 89.12 82 LYS A O 1
ATOM 667 N N . ASP A 1 83 ? 11.573 -4.117 -17.882 1.00 82.62 83 ASP A N 1
ATOM 668 C CA . ASP A 1 83 ? 12.700 -3.464 -18.550 1.00 82.62 83 ASP A CA 1
ATOM 669 C C . ASP A 1 83 ? 12.197 -2.449 -19.600 1.00 82.62 83 ASP A C 1
ATOM 671 O O . ASP A 1 83 ? 11.215 -2.702 -20.312 1.00 82.62 83 ASP A O 1
ATOM 675 N N . ARG A 1 84 ? 12.865 -1.294 -19.704 1.00 75.94 84 ARG A N 1
ATOM 676 C CA . ARG A 1 84 ? 12.527 -0.219 -20.645 1.00 75.94 84 ARG A CA 1
ATOM 677 C C . ARG A 1 84 ? 12.459 -0.703 -22.089 1.00 75.94 84 ARG A C 1
ATOM 679 O O . ARG A 1 84 ? 11.640 -0.211 -22.863 1.00 75.94 84 ARG A O 1
ATOM 686 N N . GLN A 1 85 ? 13.282 -1.688 -22.440 1.00 75.12 85 GLN A N 1
ATOM 687 C CA . GLN A 1 85 ? 13.326 -2.258 -23.787 1.00 75.12 85 GLN A CA 1
ATOM 688 C C . GLN A 1 85 ? 12.237 -3.315 -24.026 1.00 75.12 85 GLN A C 1
ATOM 690 O O . GLN A 1 85 ? 12.065 -3.755 -25.160 1.00 75.12 85 GLN A O 1
ATOM 695 N N . GLY A 1 86 ? 11.510 -3.735 -22.981 1.00 67.00 86 GLY A N 1
ATOM 696 C CA . GLY A 1 86 ? 10.479 -4.773 -23.058 1.00 67.00 86 GLY A CA 1
ATOM 697 C C . GLY A 1 86 ? 11.008 -6.140 -23.499 1.00 67.00 86 GLY A C 1
ATOM 698 O O . GLY A 1 86 ? 10.232 -6.955 -23.982 1.00 67.00 86 GLY A O 1
ATOM 699 N N . LYS A 1 87 ? 12.324 -6.368 -23.388 1.00 66.44 87 LYS A N 1
ATOM 700 C CA . LYS A 1 87 ? 13.005 -7.569 -23.896 1.00 66.44 87 LYS A CA 1
ATOM 701 C C . LYS A 1 87 ? 13.047 -8.717 -22.895 1.00 66.44 87 LYS A C 1
ATOM 703 O O . LYS A 1 87 ? 13.288 -9.850 -23.291 1.00 66.44 87 LYS A O 1
ATOM 708 N N . SER A 1 88 ? 12.872 -8.411 -21.613 1.00 68.94 88 SER A N 1
ATOM 709 C CA . SER A 1 88 ? 12.857 -9.400 -20.544 1.00 68.94 88 SER A CA 1
ATOM 710 C C . SER A 1 88 ? 11.426 -9.651 -20.089 1.00 68.94 88 SER A C 1
ATOM 712 O O . SER A 1 88 ? 10.712 -8.704 -19.760 1.00 68.94 88 SER A O 1
ATOM 714 N N . ASP A 1 89 ? 11.049 -10.926 -19.999 1.00 69.75 89 ASP A N 1
ATOM 715 C CA . ASP A 1 89 ? 9.806 -11.363 -19.350 1.00 69.75 89 ASP A CA 1
ATOM 716 C C . ASP A 1 89 ? 9.873 -11.218 -17.817 1.00 69.75 89 ASP A C 1
ATOM 718 O O . ASP A 1 89 ? 8.894 -11.464 -17.112 1.00 69.75 89 ASP A O 1
ATOM 722 N N . GLN A 1 90 ? 11.032 -10.829 -17.269 1.00 78.38 90 GLN A N 1
ATOM 723 C CA . GLN A 1 90 ? 11.197 -10.638 -15.834 1.00 78.38 90 GLN A CA 1
ATOM 724 C C . GLN A 1 90 ? 10.544 -9.335 -15.377 1.00 78.38 90 GLN A C 1
ATOM 726 O O . GLN A 1 90 ? 10.972 -8.229 -15.714 1.00 78.38 90 GLN A O 1
ATOM 731 N N . MET A 1 91 ? 9.520 -9.494 -14.546 1.00 86.56 91 MET A N 1
ATOM 732 C CA . MET A 1 91 ? 8.851 -8.406 -13.856 1.00 86.56 91 MET A CA 1
ATOM 733 C C . MET A 1 91 ? 9.613 -8.048 -12.578 1.00 86.56 91 MET A C 1
ATOM 735 O O . MET A 1 91 ? 9.909 -8.910 -11.751 1.00 86.56 91 MET A O 1
ATOM 739 N N . THR A 1 92 ? 9.905 -6.763 -12.397 1.00 88.94 92 THR A N 1
ATOM 740 C CA . THR A 1 92 ? 10.404 -6.240 -11.122 1.00 88.94 92 THR A CA 1
ATOM 741 C C . THR A 1 92 ? 9.218 -5.792 -10.283 1.00 88.94 92 THR A C 1
ATOM 743 O O . THR A 1 92 ? 8.455 -4.931 -10.713 1.00 88.94 92 THR A O 1
ATOM 746 N N . LYS A 1 93 ? 9.078 -6.364 -9.088 1.00 92.06 93 LYS A N 1
ATOM 747 C CA . LYS A 1 93 ? 8.090 -5.959 -8.085 1.00 92.06 93 LYS A CA 1
ATOM 748 C C . LYS A 1 93 ? 8.762 -5.077 -7.035 1.00 92.06 93 LYS A C 1
ATOM 750 O O . LYS A 1 93 ? 9.830 -5.430 -6.533 1.00 92.06 93 LYS A O 1
ATOM 755 N N . ILE A 1 94 ? 8.139 -3.955 -6.703 1.00 90.56 94 ILE A N 1
ATOM 756 C CA . ILE A 1 94 ? 8.493 -3.127 -5.549 1.00 90.56 94 ILE A CA 1
ATOM 757 C C . ILE A 1 94 ? 7.301 -3.115 -4.608 1.00 90.56 94 ILE A C 1
ATOM 759 O O . ILE A 1 94 ? 6.180 -2.885 -5.048 1.00 90.56 94 ILE A O 1
ATOM 763 N N . SER A 1 95 ? 7.571 -3.390 -3.337 1.00 93.38 95 SER A N 1
ATOM 764 C CA . SER A 1 95 ? 6.568 -3.511 -2.288 1.00 93.38 95 SER A CA 1
ATOM 765 C C . SER A 1 95 ? 6.899 -2.550 -1.165 1.00 93.38 95 SER A C 1
ATOM 767 O O . SER A 1 95 ? 8.029 -2.551 -0.668 1.00 93.38 95 SER A O 1
ATOM 769 N N . SER A 1 96 ? 5.900 -1.799 -0.732 1.00 94.12 96 SER A N 1
ATOM 770 C CA . SER A 1 96 ? 5.999 -0.875 0.389 1.00 94.12 96 SER A CA 1
ATOM 771 C C . SER A 1 96 ? 4.733 -0.953 1.234 1.00 94.12 96 SER A C 1
ATOM 773 O O . SER A 1 96 ? 3.697 -1.456 0.800 1.00 94.12 96 S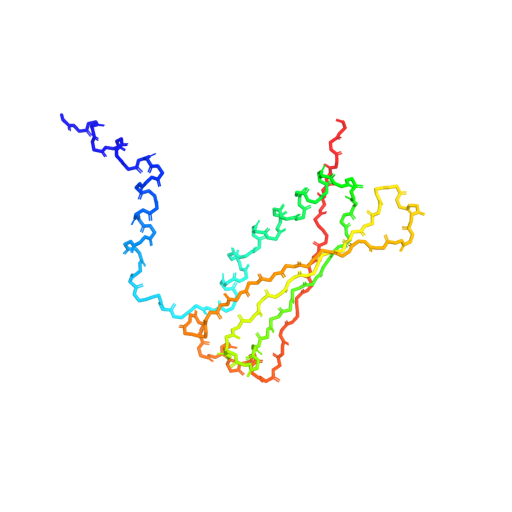ER A O 1
ATOM 775 N N . LYS A 1 97 ? 4.830 -0.523 2.493 1.00 94.44 97 LYS A N 1
ATOM 776 C CA . LYS A 1 97 ? 3.701 -0.581 3.420 1.00 94.44 97 LYS A CA 1
ATOM 777 C C . LYS A 1 97 ? 3.710 0.525 4.452 1.00 94.44 97 LYS A C 1
ATOM 779 O O . LYS A 1 97 ? 4.765 1.011 4.863 1.00 94.44 97 LYS A O 1
ATOM 784 N N . LYS A 1 98 ? 2.518 0.844 4.946 1.00 92.50 98 LYS A N 1
ATOM 785 C CA . LYS A 1 98 ? 2.279 1.789 6.032 1.00 92.50 98 LYS A CA 1
ATOM 786 C C . LYS A 1 98 ? 1.310 1.185 7.037 1.00 92.50 98 LYS A C 1
ATOM 788 O O . LYS A 1 98 ? 0.277 0.637 6.670 1.00 92.50 98 LYS A O 1
ATOM 793 N N . MET A 1 99 ? 1.654 1.307 8.313 1.00 94.00 99 MET A N 1
ATOM 794 C CA . MET A 1 99 ? 0.783 0.923 9.417 1.00 94.00 99 MET A CA 1
ATOM 795 C C . MET A 1 99 ? 0.078 2.165 9.951 1.00 94.00 99 MET A C 1
ATOM 797 O O . MET A 1 99 ? 0.721 3.181 10.231 1.00 94.00 99 MET A O 1
ATOM 801 N N . VAL A 1 100 ? -1.235 2.072 10.108 1.00 91.94 100 VAL A N 1
ATOM 802 C CA . VAL A 1 100 ? -2.085 3.100 10.698 1.00 91.94 100 VAL A CA 1
ATOM 803 C C . VAL A 1 100 ? -2.759 2.497 11.912 1.00 91.94 100 VAL A C 1
ATOM 805 O O . VAL A 1 100 ? -3.429 1.469 11.817 1.00 91.94 100 VAL A O 1
ATOM 808 N N . ARG A 1 101 ? -2.570 3.137 13.064 1.00 91.44 101 ARG A N 1
ATOM 809 C CA . ARG A 1 101 ? -3.172 2.645 14.296 1.00 91.44 101 ARG A CA 1
ATOM 810 C C . ARG A 1 101 ? -4.691 2.674 14.211 1.00 91.44 101 ARG A C 1
ATOM 812 O O . ARG A 1 101 ? -5.251 3.620 13.653 1.00 91.44 101 ARG A O 1
ATOM 819 N N . GLN A 1 102 ? -5.343 1.662 14.778 1.00 91.94 102 GLN A N 1
ATOM 820 C CA . GLN A 1 102 ? -6.802 1.528 14.697 1.00 91.94 102 GLN A CA 1
ATOM 821 C C . GLN A 1 102 ? -7.553 2.768 15.211 1.00 91.94 102 GLN A C 1
ATOM 823 O O . GLN A 1 102 ? -8.595 3.113 14.663 1.00 91.94 102 GLN A O 1
ATOM 828 N N . GLU A 1 103 ? -7.021 3.471 16.218 1.00 90.56 103 GLU A N 1
ATOM 829 C CA . GLU A 1 103 ? -7.662 4.654 16.802 1.00 90.56 103 GLU A CA 1
ATOM 830 C C . GLU A 1 103 ? -7.741 5.854 15.849 1.00 90.56 103 GLU A C 1
ATOM 832 O O . GLU A 1 103 ? -8.481 6.797 16.118 1.00 90.56 103 GLU A O 1
ATOM 837 N N . TYR A 1 104 ? -6.999 5.832 14.739 1.00 90.56 104 TYR A N 1
ATOM 838 C CA . TYR A 1 104 ? -6.994 6.906 13.748 1.00 90.56 104 TYR A CA 1
ATOM 839 C C . TYR A 1 104 ? -7.960 6.671 12.589 1.00 90.56 104 TYR A C 1
ATOM 841 O O . TYR A 1 104 ? -8.044 7.523 11.707 1.00 90.56 104 TYR A O 1
ATOM 849 N N . ILE A 1 105 ? -8.683 5.549 12.576 1.00 91.94 105 ILE A N 1
ATOM 850 C CA . ILE A 1 105 ? -9.601 5.183 11.493 1.00 91.94 105 ILE A CA 1
ATOM 851 C C . ILE A 1 105 ? -11.031 5.145 12.011 1.00 91.94 105 ILE A C 1
ATOM 853 O O . ILE A 1 105 ? -11.28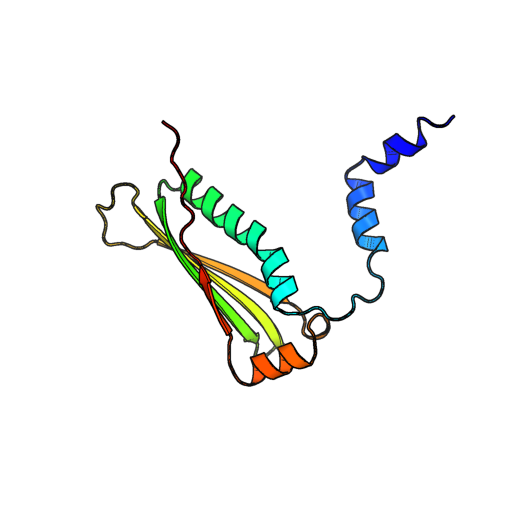7 4.734 13.146 1.00 91.94 105 ILE A O 1
ATOM 857 N N . THR A 1 106 ? -11.978 5.590 11.184 1.00 94.00 106 THR A N 1
ATOM 858 C CA . THR A 1 106 ? -13.397 5.542 11.541 1.00 94.00 106 THR A CA 1
ATOM 859 C C . THR A 1 106 ? -13.815 4.122 11.918 1.00 94.00 106 THR A C 1
ATOM 861 O O . THR A 1 106 ? -13.343 3.117 11.379 1.00 94.00 106 THR A O 1
ATOM 864 N N . ARG A 1 107 ? -14.742 4.035 12.871 1.00 93.25 107 ARG A N 1
ATOM 865 C CA . ARG A 1 107 ? -15.245 2.751 13.355 1.00 93.25 107 ARG A CA 1
ATOM 866 C C . ARG A 1 107 ? -15.833 1.913 12.214 1.00 93.25 107 ARG A C 1
ATOM 868 O O . ARG A 1 107 ? -15.569 0.715 12.153 1.00 93.25 107 ARG A O 1
ATOM 875 N N . ASP A 1 108 ? -16.599 2.533 11.324 1.00 93.94 108 ASP A N 1
ATOM 876 C CA . ASP A 1 108 ? -17.289 1.843 10.230 1.00 93.94 108 ASP A CA 1
ATOM 877 C C . ASP A 1 108 ? -16.307 1.254 9.210 1.00 93.94 108 ASP A C 1
ATOM 879 O O . ASP A 1 108 ? -16.444 0.090 8.818 1.00 93.94 108 ASP A O 1
ATOM 883 N N . ASP A 1 109 ? -15.261 2.001 8.856 1.00 93.44 109 ASP A N 1
ATOM 884 C CA . ASP A 1 109 ? -14.199 1.521 7.973 1.00 93.44 109 ASP A CA 1
ATOM 885 C C . ASP A 1 109 ? -13.413 0.370 8.603 1.00 93.44 109 ASP A C 1
ATOM 887 O O . ASP A 1 109 ? -13.152 -0.649 7.957 1.00 93.44 109 ASP A O 1
ATOM 891 N N . TYR A 1 110 ? -13.096 0.483 9.894 1.00 94.50 110 TYR A N 1
ATOM 892 C CA . TYR A 1 110 ? -12.427 -0.583 10.632 1.00 94.50 110 TYR A CA 1
ATOM 893 C C . TYR A 1 110 ? -13.260 -1.876 10.644 1.00 94.50 110 TYR A C 1
ATOM 895 O O . TYR A 1 110 ? -12.751 -2.966 10.372 1.00 94.50 110 TYR A O 1
ATOM 903 N N . PHE A 1 111 ? -14.565 -1.782 10.920 1.00 93.69 111 PHE A N 1
ATOM 904 C CA . PHE A 1 111 ? -15.451 -2.950 10.882 1.00 93.69 111 PHE A CA 1
ATOM 905 C C . PHE A 1 111 ? -15.602 -3.527 9.473 1.00 93.69 111 PHE A C 1
ATOM 907 O O . PHE A 1 111 ? -15.670 -4.750 9.329 1.00 93.69 111 PHE A O 1
ATOM 914 N N . SER A 1 112 ? -15.608 -2.680 8.446 1.00 92.50 112 SER A N 1
ATOM 915 C CA . SER A 1 112 ? -15.633 -3.118 7.050 1.00 92.50 112 SER A CA 1
ATOM 916 C C . SER A 1 112 ? -14.387 -3.943 6.709 1.00 92.50 112 SER A C 1
ATOM 918 O O . SER A 1 112 ? -14.516 -5.068 6.219 1.00 92.50 112 SER A O 1
ATOM 920 N N . LEU A 1 113 ? -13.196 -3.459 7.085 1.00 93.94 113 LEU A N 1
ATOM 921 C CA . LEU A 1 113 ? -11.925 -4.171 6.898 1.00 93.94 113 LEU A CA 1
ATOM 922 C C . LEU A 1 113 ? -11.842 -5.489 7.667 1.00 93.94 113 LEU A C 1
ATOM 924 O O . LEU A 1 113 ? -11.236 -6.450 7.194 1.00 93.94 113 LEU A O 1
ATOM 928 N N . LYS A 1 114 ? -12.460 -5.560 8.850 1.00 91.31 114 LYS A N 1
ATOM 929 C CA . LYS A 1 114 ? -12.487 -6.787 9.658 1.00 91.31 114 LYS A CA 1
ATOM 930 C C . LYS A 1 114 ? -13.205 -7.933 8.946 1.00 91.31 114 LYS A C 1
ATOM 932 O O . LYS A 1 114 ? -12.868 -9.093 9.170 1.00 91.31 114 LYS A O 1
ATOM 937 N N . ASN A 1 115 ? -14.187 -7.612 8.107 1.00 89.44 115 ASN A N 1
ATOM 938 C CA . ASN A 1 115 ? -14.929 -8.607 7.342 1.00 89.44 115 ASN A CA 1
ATOM 939 C C . ASN A 1 115 ? -14.179 -9.027 6.076 1.00 89.44 115 ASN A C 1
ATOM 941 O O . ASN A 1 115 ? -14.232 -10.198 5.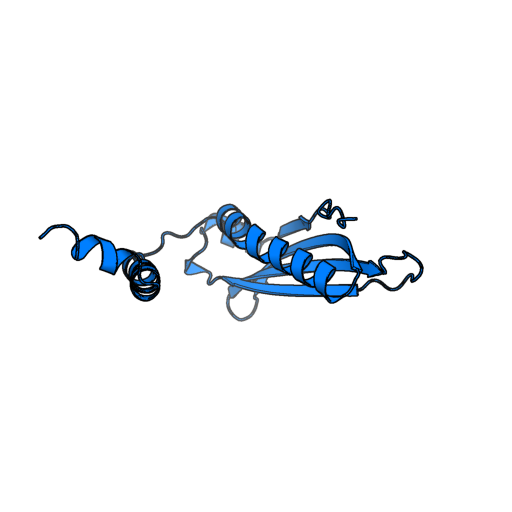697 1.00 89.44 115 ASN A O 1
ATOM 945 N N . LYS A 1 116 ? -13.511 -8.081 5.403 1.00 93.56 116 LYS A N 1
ATOM 946 C CA . LYS A 1 116 ? -12.801 -8.347 4.153 1.00 93.56 116 LYS A CA 1
ATOM 947 C C . LYS A 1 116 ? -11.716 -7.293 3.881 1.00 93.56 116 LYS A C 1
ATOM 949 O O . LYS A 1 116 ? -12.020 -6.105 3.972 1.00 93.56 116 LYS A O 1
ATOM 954 N N . PRO A 1 117 ? -10.508 -7.702 3.448 1.00 94.69 117 PRO A N 1
ATOM 955 C CA . PRO A 1 117 ? -9.521 -6.779 2.899 1.00 94.69 117 PRO A CA 1
ATOM 956 C C . PRO A 1 117 ? -10.061 -5.992 1.701 1.00 94.69 117 PRO A C 1
ATOM 958 O O . PRO A 1 117 ? -10.836 -6.521 0.893 1.00 94.69 117 PRO A O 1
ATOM 961 N N . LEU A 1 118 ? -9.618 -4.746 1.568 1.00 93.94 118 LEU A N 1
ATOM 962 C CA . LEU A 1 118 ? -9.890 -3.917 0.396 1.00 93.94 118 LEU A CA 1
ATOM 963 C C . LEU A 1 118 ? -8.706 -3.987 -0.563 1.00 93.94 118 LEU A C 1
ATOM 965 O O . LEU A 1 118 ? -7.562 -3.915 -0.127 1.00 93.94 118 LEU A O 1
ATOM 969 N N . ASN A 1 119 ? -9.000 -4.087 -1.857 1.00 93.88 119 ASN A N 1
ATOM 970 C CA . ASN A 1 119 ? -7.999 -4.131 -2.916 1.00 93.88 119 ASN A CA 1
ATOM 971 C C . ASN A 1 119 ? -8.326 -3.057 -3.954 1.00 93.88 119 ASN A C 1
ATOM 973 O O . ASN A 1 119 ? -9.447 -3.030 -4.469 1.00 93.88 119 ASN A O 1
ATOM 977 N N . PHE A 1 120 ? -7.350 -2.218 -4.285 1.00 91.06 120 PHE A N 1
ATOM 978 C CA . PHE A 1 120 ? -7.485 -1.154 -5.276 1.00 91.06 120 PHE A CA 1
ATOM 979 C C . PHE A 1 120 ? -6.398 -1.297 -6.343 1.00 91.06 120 PHE A C 1
ATOM 981 O O . PHE A 1 120 ? -5.223 -1.387 -5.991 1.00 91.06 120 PHE A O 1
ATOM 988 N N . PRO A 1 121 ? -6.736 -1.317 -7.642 1.00 90.38 121 PRO A N 1
ATOM 989 C CA . PRO A 1 121 ? -5.724 -1.332 -8.688 1.00 90.38 121 PRO A CA 1
ATOM 990 C C . PRO A 1 121 ? -5.021 0.028 -8.774 1.00 90.38 121 PRO A C 1
ATOM 992 O O . PRO A 1 121 ? -5.672 1.072 -8.749 1.00 90.38 121 PRO A O 1
ATOM 995 N N . ILE A 1 122 ? -3.701 0.015 -8.949 1.00 88.38 122 ILE A N 1
ATOM 996 C CA . ILE A 1 122 ? -2.915 1.198 -9.302 1.00 88.38 122 ILE A CA 1
ATOM 997 C C . ILE A 1 122 ? -2.695 1.167 -10.811 1.00 88.38 122 ILE A C 1
ATOM 999 O O . ILE A 1 122 ? -2.052 0.262 -11.352 1.00 88.38 122 ILE A O 1
ATOM 1003 N N . THR A 1 123 ? -3.223 2.164 -11.510 1.00 86.31 123 THR A N 1
ATOM 1004 C CA . THR A 1 123 ? -2.956 2.332 -12.938 1.00 86.31 123 THR A CA 1
ATOM 1005 C C . THR A 1 123 ? -1.523 2.793 -13.153 1.00 86.31 123 THR A C 1
ATOM 1007 O O . THR A 1 123 ? -1.041 3.669 -12.437 1.00 86.31 123 THR A O 1
ATOM 1010 N N . SER A 1 124 ? -0.850 2.247 -14.167 1.00 80.62 124 SER A N 1
ATOM 1011 C CA . SER A 1 124 ? 0.460 2.760 -14.565 1.00 80.62 124 SER A CA 1
ATOM 1012 C C . SER A 1 124 ? 0.365 4.248 -14.916 1.00 80.62 124 SER A C 1
ATOM 1014 O O . SER A 1 124 ? -0.447 4.594 -15.778 1.00 80.62 124 SER A O 1
ATOM 1016 N N . PRO A 1 125 ? 1.199 5.123 -14.329 1.00 74.38 125 PRO A N 1
ATOM 1017 C CA . PRO A 1 125 ? 1.275 6.504 -14.7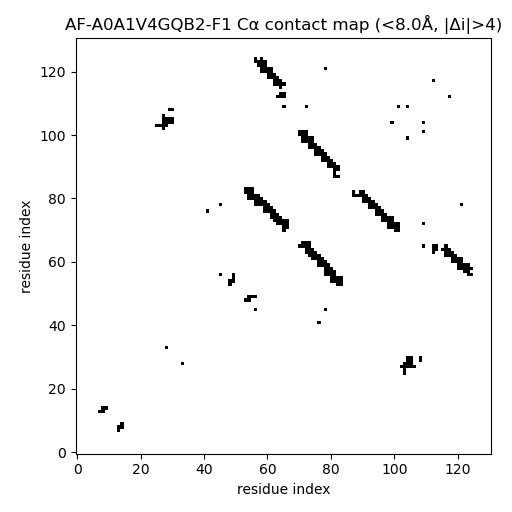73 1.00 74.38 125 PRO A CA 1
ATOM 1018 C C . PRO A 1 125 ? 1.854 6.570 -16.193 1.00 74.38 125 PRO A C 1
ATOM 1020 O O . PRO A 1 125 ? 2.753 5.801 -16.548 1.00 74.38 125 PRO A O 1
ATOM 1023 N N . ASP A 1 126 ? 1.347 7.503 -17.005 1.00 72.19 126 ASP A N 1
ATOM 1024 C CA . ASP A 1 126 ? 1.912 7.823 -18.321 1.00 72.19 126 ASP A CA 1
ATOM 1025 C C . ASP A 1 126 ? 3.172 8.681 -18.138 1.00 72.19 126 ASP A C 1
ATOM 1027 O O . ASP A 1 126 ? 3.144 9.913 -18.187 1.00 72.19 126 ASP A O 1
ATOM 1031 N N . ILE A 1 127 ? 4.291 8.019 -17.840 1.00 72.88 127 ILE A N 1
ATOM 1032 C CA . ILE A 1 127 ? 5.585 8.682 -17.684 1.00 72.88 127 ILE A CA 1
ATOM 1033 C C . ILE A 1 127 ? 6.218 8.815 -19.068 1.00 72.88 127 ILE A C 1
ATOM 1035 O O . ILE A 1 127 ? 6.851 7.891 -19.584 1.00 72.88 127 ILE A O 1
ATOM 1039 N N . LYS A 1 128 ? 6.069 9.998 -19.671 1.00 65.50 128 LYS A N 1
ATOM 1040 C CA . LYS A 1 128 ? 6.820 10.363 -20.875 1.00 65.50 128 LYS A CA 1
ATOM 1041 C C . LYS A 1 128 ? 8.287 10.529 -20.503 1.00 65.50 128 LYS A C 1
ATOM 1043 O O . LYS A 1 128 ? 8.669 11.512 -19.873 1.00 65.50 128 LYS A O 1
ATOM 1048 N N . HIS A 1 129 ? 9.110 9.570 -20.909 1.00 59.06 129 HIS A N 1
ATOM 1049 C CA . HIS A 1 129 ? 10.558 9.732 -20.881 1.00 59.06 129 HIS A CA 1
ATOM 1050 C C . HIS A 1 129 ? 10.919 10.900 -21.805 1.00 59.06 129 HIS A C 1
ATOM 1052 O O . HIS A 1 129 ? 10.649 10.833 -23.003 1.00 59.06 129 HIS A O 1
ATOM 1058 N N . GLY A 1 130 ? 11.452 11.987 -21.245 1.00 51.31 130 GLY A N 1
ATOM 1059 C CA . GLY A 1 130 ? 11.914 13.131 -22.030 1.00 51.31 130 GLY A CA 1
ATOM 1060 C C . GLY A 1 130 ? 12.952 12.699 -23.071 1.00 51.31 130 GLY A C 1
ATOM 1061 O O . GLY A 1 130 ? 13.760 11.810 -22.794 1.00 51.31 130 GLY A O 1
ATOM 1062 N N . ASN A 1 131 ? 12.875 13.304 -24.261 1.00 35.97 131 ASN A N 1
ATOM 1063 C CA . ASN A 1 131 ? 13.884 13.179 -25.319 1.00 35.97 131 ASN A CA 1
ATOM 1064 C C . ASN A 1 131 ? 15.258 13.665 -24.854 1.00 35.97 131 ASN A C 1
ATOM 1066 O O . ASN A 1 131 ? 15.295 14.679 -24.120 1.00 35.97 131 ASN A O 1
#

Mean predicted aligned error: 11.34 Å

Nearest PDB structures (foldseek):
  9bcf-assembly3_C  TM=5.625E-01  e=1.518E+00  Crocodylus porosus
  8hco-assembly1_G  TM=4.511E-01  e=8.585E-01  Aequorea victoria
  4w7c-assembly1_B  TM=5.205E-01  e=2.682E+00  synthetic construct
  6wvi-assembly1_A  TM=4.133E-01  e=1.279E+00  Aequorea victoria
  4pfe-assembly1_B  TM=4.527E-01  e=3.996E+00  Aequorea victoria

Solvent-accessible surface area (backbone atoms only — not comparable to full-atom values): 7587 Å² total; per-residue (Å²): 133,73,72,69,64,63,61,53,67,73,36,71,66,43,56,54,50,48,61,63,69,62,68,53,83,70,70,46,38,53,63,65,60,52,47,66,70,42,47,64,58,54,52,48,53,51,53,53,44,34,73,74,64,55,37,35,72,68,23,35,37,36,42,34,35,58,40,91,84,82,58,24,35,36,42,35,37,40,41,36,28,32,44,64,82,66,79,51,91,62,70,48,77,46,76,50,73,48,80,42,58,50,78,50,38,28,68,69,55,52,55,49,31,72,77,45,66,48,76,45,80,40,76,45,73,90,75,77,78,79,131

Sequence (131 aa):
MLKKVMAVMTTPIALGAIQEIFFKEKEPVSIEYILDNISPDIDKEIIDTVSKKELNPIGGEIIIYIDNHTKDVIIEWDFYFKDRQGKSDQMTKISSKKMVRQEYITRDDYFSLKNKPLNFPITSPDIKHGN

Secondary structure (DSSP, 8-state):
--HHHHHHTTSHHHHHHHHHHT-S--PPBPHHHHHHHHHHHHHHHHHHHHHHHTEEEEEEEEEEEE-TTT-PEEEEEEEEEEETTS----PEEEEEEEEE-GGGB-HHHHHHHHH--EEEEEEPP------

Foldseek 3Di:
DPPPVVVVCPDVVNVVVVVVVPPPPQQADAPVVVCVVCVVVVVVVLVVCCVPPVWAWAWWKWKWAQDPPQRWIKIKIKTWTHHNVNPDPDIDIDIDMDTGGPNNHDPVNSVVRHVDMDMDIGHGDPDPDDD

Organism: Moraxella lacunata (NCBI:txid477)

pLDDT: mean 78.71, std 19.35, range [35.78, 96.69]